Protein AF-A0A8B7ZVC9-F1 (afdb_monomer)

Structure (mmCIF, N/CA/C/O backbone):
data_AF-A0A8B7ZVC9-F1
#
_entry.id   AF-A0A8B7ZVC9-F1
#
loop_
_atom_site.group_PDB
_atom_site.id
_atom_site.type_symbol
_atom_site.label_atom_id
_atom_site.label_alt_id
_atom_site.label_comp_id
_atom_site.label_asym_id
_atom_site.label_entity_id
_atom_site.label_seq_id
_atom_site.pdbx_PDB_ins_code
_atom_site.Cartn_x
_atom_site.Cartn_y
_atom_site.Cartn_z
_atom_site.occupancy
_atom_site.B_iso_or_equiv
_atom_site.auth_seq_id
_atom_site.auth_comp_id
_atom_site.auth_asym_id
_atom_site.auth_atom_id
_atom_site.pdbx_PDB_model_num
ATOM 1 N N . MET A 1 1 ? 1.933 -18.260 1.311 1.00 37.41 1 MET A N 1
ATOM 2 C CA . MET A 1 1 ? 2.066 -18.925 2.622 1.00 37.41 1 MET A CA 1
ATOM 3 C C . MET A 1 1 ? 3.396 -18.521 3.241 1.00 37.41 1 MET A C 1
ATOM 5 O O . MET A 1 1 ? 4.377 -18.514 2.499 1.00 37.41 1 MET A O 1
ATOM 9 N N . PRO A 1 2 ? 3.437 -18.126 4.525 1.00 43.16 2 PRO A N 1
ATOM 10 C CA . PRO A 1 2 ? 4.695 -17.887 5.230 1.00 43.16 2 PRO A CA 1
ATOM 11 C C . PRO A 1 2 ? 5.455 -19.215 5.317 1.00 43.16 2 PRO A C 1
ATOM 13 O O . PRO A 1 2 ? 4.874 -20.228 5.696 1.00 43.16 2 PRO A O 1
ATOM 16 N N . ARG A 1 3 ? 6.729 -19.243 4.906 1.00 47.59 3 ARG A N 1
ATOM 17 C CA . ARG A 1 3 ? 7.496 -20.499 4.805 1.00 47.59 3 ARG A CA 1
ATOM 18 C C . ARG A 1 3 ? 7.849 -21.122 6.167 1.00 47.59 3 ARG A C 1
ATOM 20 O O . ARG A 1 3 ? 8.255 -22.274 6.178 1.00 47.59 3 ARG A O 1
ATOM 27 N N . TYR A 1 4 ? 7.654 -20.407 7.282 1.00 52.41 4 TYR A N 1
ATOM 28 C CA . TYR A 1 4 ? 8.111 -20.846 8.611 1.00 52.41 4 TYR A CA 1
ATOM 29 C C . TYR A 1 4 ? 7.172 -20.516 9.782 1.00 52.41 4 TYR A C 1
ATOM 31 O O . TYR A 1 4 ? 7.576 -20.622 10.933 1.00 52.41 4 TYR A O 1
ATOM 39 N N . GLY A 1 5 ? 5.922 -20.118 9.525 1.00 44.59 5 GLY A N 1
ATOM 40 C CA . GLY A 1 5 ? 4.959 -19.851 10.608 1.00 44.59 5 GLY A CA 1
ATOM 41 C C . GLY A 1 5 ? 5.285 -18.643 11.499 1.00 44.59 5 GLY A C 1
ATOM 42 O O . GLY A 1 5 ? 4.536 -18.374 12.432 1.00 44.59 5 GLY A O 1
ATOM 43 N N . ASP A 1 6 ? 6.348 -17.895 11.198 1.00 42.78 6 ASP A N 1
ATOM 44 C CA . ASP A 1 6 ? 6.659 -16.622 11.836 1.00 42.78 6 ASP A CA 1
ATOM 45 C C . ASP A 1 6 ? 5.919 -15.485 11.098 1.00 42.78 6 ASP A C 1
ATOM 47 O O . ASP A 1 6 ? 6.205 -15.226 9.923 1.00 42.78 6 ASP A O 1
ATOM 51 N N . PRO A 1 7 ? 4.948 -14.804 11.737 1.00 47.97 7 PRO A N 1
ATOM 52 C CA . PRO A 1 7 ? 4.226 -13.685 11.132 1.00 47.97 7 PRO A CA 1
ATOM 53 C C . PRO A 1 7 ? 5.101 -12.432 10.953 1.00 47.97 7 PRO A C 1
ATOM 55 O O . PRO A 1 7 ? 4.646 -11.444 10.376 1.00 47.97 7 PRO A O 1
ATOM 58 N N . THR A 1 8 ? 6.344 -12.453 11.446 1.00 43.84 8 THR A N 1
ATOM 59 C CA . THR A 1 8 ? 7.270 -11.318 11.449 1.00 43.84 8 THR A CA 1
ATOM 60 C C . THR A 1 8 ? 8.348 -11.379 10.369 1.00 43.84 8 THR A C 1
ATOM 62 O O . THR A 1 8 ? 9.177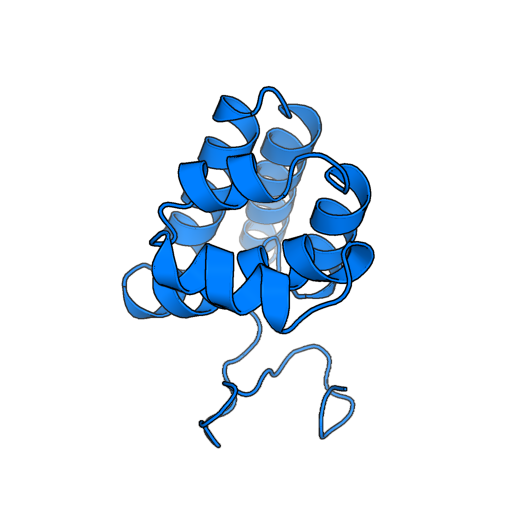 -10.476 10.301 1.00 43.84 8 THR A O 1
ATOM 65 N N . THR A 1 9 ? 8.349 -12.379 9.484 1.00 43.88 9 THR A N 1
ATOM 66 C CA . THR A 1 9 ? 9.351 -12.488 8.412 1.00 43.88 9 THR A CA 1
ATOM 67 C C . THR A 1 9 ? 8.736 -12.818 7.055 1.00 43.88 9 THR A C 1
ATOM 69 O O . THR A 1 9 ? 7.907 -13.716 6.905 1.00 43.88 9 THR A O 1
ATOM 72 N N . TYR A 1 10 ? 9.152 -12.070 6.031 1.00 56.00 10 TYR A N 1
ATOM 73 C CA . TYR A 1 10 ? 8.650 -12.191 4.667 1.00 56.00 10 TYR A CA 1
ATOM 74 C C . TYR A 1 10 ? 9.792 -12.362 3.647 1.00 56.00 10 TYR A C 1
ATOM 76 O O . TYR A 1 10 ? 10.869 -11.792 3.801 1.00 56.00 10 TYR A O 1
ATOM 84 N N . TYR A 1 11 ? 9.547 -13.129 2.577 1.00 50.78 11 TYR A N 1
ATOM 85 C CA . TYR A 1 11 ? 10.527 -13.427 1.523 1.00 50.78 11 TYR A CA 1
ATOM 86 C C . TYR A 1 11 ? 10.120 -12.783 0.198 1.00 50.78 11 TYR A C 1
ATOM 88 O O . TYR A 1 11 ? 9.021 -13.025 -0.309 1.00 50.78 11 TYR A O 1
ATOM 96 N N . GLY A 1 12 ? 10.999 -11.982 -0.408 1.00 46.97 12 GLY A N 1
ATOM 97 C CA . GLY A 1 12 ? 10.780 -11.482 -1.769 1.00 46.97 12 GLY A CA 1
ATOM 98 C C . GLY A 1 12 ? 10.551 -12.637 -2.753 1.00 46.97 12 GLY A C 1
ATOM 99 O O . GLY A 1 12 ? 11.089 -13.722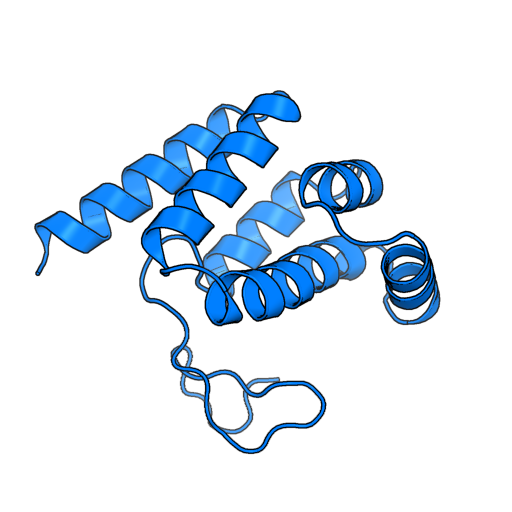 -2.562 1.00 46.97 12 GLY A O 1
ATOM 100 N N . ILE A 1 13 ? 9.775 -12.409 -3.822 1.00 48.72 13 ILE A N 1
ATOM 101 C CA . ILE A 1 13 ? 9.405 -13.453 -4.809 1.00 48.72 13 ILE A CA 1
ATOM 102 C C . ILE A 1 13 ? 10.644 -14.166 -5.411 1.00 48.72 13 ILE A C 1
ATOM 104 O O . ILE A 1 13 ? 10.525 -15.303 -5.855 1.00 48.72 13 ILE A O 1
ATOM 108 N N . CYS A 1 14 ? 11.835 -13.554 -5.327 1.00 40.88 14 CYS A N 1
ATOM 109 C CA . CYS A 1 14 ? 13.124 -14.140 -5.715 1.00 40.88 14 CYS A CA 1
ATOM 110 C C . CYS A 1 14 ? 14.263 -13.861 -4.704 1.00 40.88 14 CYS A C 1
ATOM 112 O O . CYS A 1 14 ? 15.398 -13.645 -5.122 1.00 40.88 14 CYS A O 1
ATOM 114 N N . SER A 1 15 ? 13.990 -13.761 -3.397 1.00 44.66 15 SER A N 1
ATOM 115 C CA . SER A 1 15 ? 15.034 -13.456 -2.402 1.00 44.66 15 SER A CA 1
ATOM 116 C C . SER A 1 15 ? 14.931 -14.343 -1.164 1.00 44.66 15 SER A C 1
ATOM 118 O O . SER A 1 15 ? 13.887 -14.378 -0.515 1.00 44.66 15 SER A O 1
ATOM 120 N N . ASP A 1 16 ? 16.041 -15.009 -0.832 1.00 53.97 16 ASP A N 1
ATOM 121 C CA . ASP A 1 16 ? 16.205 -15.846 0.366 1.00 53.97 16 ASP A CA 1
ATOM 122 C C . ASP A 1 16 ? 16.566 -15.040 1.626 1.00 53.97 16 ASP A C 1
ATOM 124 O O . ASP A 1 16 ? 16.735 -15.610 2.702 1.00 53.97 16 ASP A O 1
ATOM 128 N N . VAL A 1 17 ? 16.664 -13.709 1.522 1.00 50.59 17 VAL A N 1
ATOM 129 C CA . VAL A 1 17 ? 16.899 -12.846 2.683 1.00 50.59 17 VAL A CA 1
ATOM 130 C C . VAL A 1 17 ? 15.551 -12.561 3.354 1.00 50.59 17 VAL A C 1
ATOM 132 O O . VAL A 1 17 ? 14.676 -11.970 2.710 1.00 50.59 17 VAL A O 1
ATOM 135 N N . PRO A 1 18 ? 15.350 -12.968 4.621 1.00 43.78 18 PRO A N 1
ATOM 136 C CA . PRO A 1 18 ? 14.136 -12.642 5.349 1.00 43.78 18 PRO A CA 1
ATOM 137 C C . PRO A 1 18 ? 14.085 -11.129 5.567 1.00 43.78 18 PRO A C 1
ATOM 139 O O . PRO A 1 18 ? 14.918 -10.550 6.261 1.00 43.78 18 PRO A O 1
ATOM 142 N N . VAL A 1 19 ? 13.100 -10.477 4.958 1.00 51.66 19 VAL A N 1
ATOM 143 C CA . VAL A 1 19 ? 12.749 -9.101 5.294 1.00 51.66 19 VAL A CA 1
ATOM 144 C C . VAL A 1 19 ? 11.917 -9.190 6.561 1.00 51.66 19 VAL A C 1
ATOM 146 O O . VAL A 1 19 ? 10.814 -9.742 6.539 1.00 51.66 19 VAL A O 1
ATOM 149 N N . THR A 1 20 ? 12.451 -8.687 7.671 1.00 46.88 20 THR A N 1
ATOM 150 C CA . THR A 1 20 ? 11.681 -8.514 8.902 1.00 46.88 20 THR A CA 1
ATOM 151 C C . THR A 1 20 ? 10.448 -7.685 8.556 1.00 46.88 20 THR A C 1
ATOM 153 O O . THR A 1 20 ? 10.569 -6.545 8.104 1.00 46.88 20 THR A O 1
ATOM 156 N N . ALA A 1 21 ? 9.260 -8.273 8.690 1.00 49.56 21 ALA A N 1
ATOM 157 C CA . ALA A 1 21 ? 8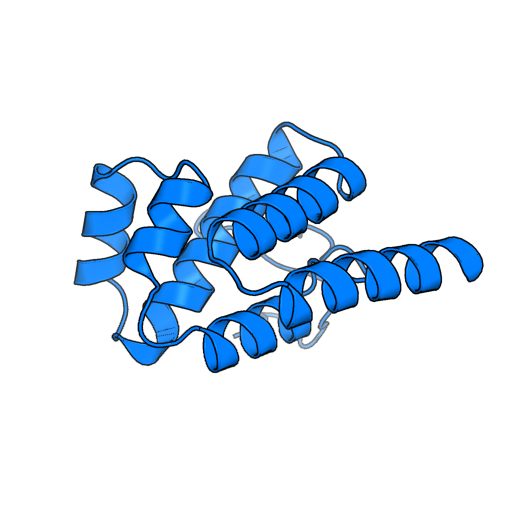.010 -7.558 8.530 1.00 49.56 21 ALA A CA 1
ATOM 158 C C . ALA A 1 21 ? 8.039 -6.401 9.536 1.00 49.56 21 ALA A C 1
ATOM 160 O O . ALA A 1 21 ? 8.232 -6.647 10.733 1.00 49.56 21 ALA A O 1
ATOM 161 N N . PRO A 1 22 ? 7.897 -5.145 9.085 1.00 53.34 22 PRO A N 1
ATOM 162 C CA . PRO A 1 22 ? 7.863 -4.034 10.014 1.00 53.34 22 PRO A CA 1
ATOM 163 C C . PRO A 1 22 ? 6.706 -4.278 10.988 1.00 53.34 22 PRO A C 1
ATOM 165 O O . PRO A 1 22 ? 5.569 -4.501 10.561 1.00 53.34 22 PRO A O 1
ATOM 168 N N . LYS A 1 23 ? 6.986 -4.272 12.295 1.00 57.41 23 LYS A N 1
ATOM 169 C CA . LYS A 1 23 ? 5.920 -4.197 13.298 1.00 57.41 23 LYS A CA 1
ATOM 170 C C . LYS A 1 23 ? 5.150 -2.887 13.071 1.00 57.41 23 LYS A C 1
ATOM 172 O O . LYS A 1 23 ? 5.749 -1.877 12.711 1.00 57.41 23 LYS A O 1
ATOM 177 N N . GLY A 1 24 ? 3.830 -2.912 13.258 1.00 64.00 24 GLY A N 1
ATOM 178 C CA . GLY A 1 24 ? 2.976 -1.726 13.125 1.00 64.00 24 GLY A CA 1
ATOM 179 C C . GLY A 1 24 ? 2.192 -1.660 11.801 1.00 64.00 24 GLY A C 1
ATOM 180 O O . GLY A 1 24 ? 1.676 -2.688 11.359 1.00 64.00 24 GLY A O 1
ATOM 181 N N . PRO A 1 25 ? 2.024 -0.477 11.186 1.00 68.44 25 PRO A N 1
ATOM 182 C CA . PRO A 1 25 ? 1.056 -0.231 10.102 1.00 68.44 25 PRO A CA 1
ATOM 183 C C . PRO A 1 25 ? 1.377 -0.936 8.773 1.00 68.44 25 PRO A C 1
ATOM 185 O O . PRO A 1 25 ? 0.512 -1.056 7.912 1.00 68.44 25 PRO A O 1
ATOM 188 N N . LEU A 1 26 ? 2.614 -1.412 8.595 1.00 75.50 26 LEU A N 1
ATOM 189 C CA . LEU A 1 26 ? 3.095 -2.033 7.354 1.00 75.50 26 LEU A CA 1
ATOM 190 C C . LEU A 1 26 ? 3.139 -3.569 7.413 1.00 75.50 26 LEU A C 1
ATOM 192 O O . LEU A 1 26 ? 3.709 -4.200 6.515 1.00 75.50 26 LEU A O 1
ATOM 196 N N . CYS A 1 27 ? 2.574 -4.189 8.454 1.00 78.75 27 CYS A N 1
ATOM 197 C CA . CYS A 1 27 ? 2.520 -5.644 8.565 1.00 78.75 27 CYS A CA 1
ATOM 198 C C . CYS A 1 27 ? 1.490 -6.254 7.596 1.00 78.75 27 CYS A C 1
ATOM 200 O O . CYS A 1 27 ? 0.532 -5.600 7.183 1.00 78.75 27 CYS A O 1
ATOM 202 N N . ASP A 1 28 ? 1.676 -7.529 7.236 1.00 78.94 28 ASP A N 1
ATOM 203 C CA . ASP A 1 28 ? 0.796 -8.223 6.282 1.00 78.94 28 ASP A CA 1
ATOM 204 C C . ASP A 1 28 ? -0.668 -8.237 6.742 1.00 78.94 28 ASP A C 1
ATOM 206 O O . ASP A 1 28 ? -1.562 -8.102 5.913 1.00 78.94 28 ASP A O 1
ATOM 210 N N . GLU A 1 29 ? -0.915 -8.353 8.049 1.00 80.62 29 GLU A N 1
ATOM 211 C CA . GLU A 1 29 ? -2.269 -8.342 8.606 1.00 80.62 29 GLU A CA 1
ATOM 212 C C . GLU A 1 29 ? -2.981 -7.007 8.350 1.00 80.62 29 GLU A C 1
ATOM 214 O O . GLU A 1 29 ? -4.128 -6.997 7.904 1.00 80.62 29 GLU A O 1
ATOM 219 N N . GLU A 1 30 ? -2.302 -5.878 8.563 1.00 82.75 30 GLU A N 1
ATOM 220 C CA . GLU A 1 30 ? -2.885 -4.559 8.295 1.00 82.75 30 GLU A CA 1
ATOM 221 C C . GLU A 1 30 ? -3.046 -4.301 6.811 1.00 82.75 30 GLU A C 1
ATOM 223 O O . GLU A 1 30 ? -4.116 -3.879 6.385 1.00 82.75 30 GLU A O 1
ATOM 228 N N . LEU A 1 31 ? -2.044 -4.635 5.997 1.00 83.62 31 LEU A N 1
ATOM 229 C CA . LEU A 1 31 ? -2.170 -4.500 4.548 1.00 83.62 31 LEU A CA 1
ATOM 230 C C . LEU A 1 31 ? -3.321 -5.347 3.995 1.00 83.62 31 LEU A C 1
ATOM 232 O O . LEU A 1 31 ? -3.989 -4.932 3.051 1.00 83.62 31 LEU A O 1
ATOM 236 N N . LEU A 1 32 ? -3.586 -6.514 4.583 1.00 83.31 32 LEU A N 1
ATOM 237 C CA . LEU A 1 32 ? -4.697 -7.371 4.186 1.00 83.31 32 LEU A CA 1
ATOM 238 C C . LEU A 1 32 ? -6.051 -6.815 4.650 1.00 83.31 32 LEU A C 1
ATOM 240 O O . LEU A 1 32 ? -7.017 -6.864 3.885 1.00 83.31 32 LEU A O 1
ATOM 244 N N . ARG A 1 33 ? -6.127 -6.226 5.850 1.00 83.56 33 ARG A N 1
ATOM 245 C CA . ARG A 1 33 ? -7.317 -5.490 6.321 1.00 83.56 33 ARG A CA 1
ATOM 246 C C . ARG A 1 33 ? -7.630 -4.300 5.414 1.00 83.56 33 ARG A C 1
ATOM 248 O O . ARG A 1 33 ? -8.766 -4.151 4.970 1.00 83.56 33 ARG A O 1
ATOM 255 N N . ILE A 1 34 ? -6.612 -3.519 5.063 1.00 84.00 34 ILE A N 1
ATOM 256 C CA . ILE A 1 34 ? -6.714 -2.368 4.158 1.00 84.00 34 ILE A CA 1
ATOM 257 C C . ILE A 1 34 ? -7.157 -2.822 2.766 1.00 84.00 34 ILE A C 1
ATOM 259 O O . ILE A 1 34 ? -8.121 -2.289 2.219 1.00 84.00 34 ILE A O 1
ATOM 263 N N . ALA A 1 35 ? -6.526 -3.866 2.222 1.00 84.75 35 ALA A N 1
ATOM 264 C CA . ALA A 1 35 ? -6.907 -4.433 0.932 1.00 84.75 35 ALA A CA 1
ATOM 265 C C . ALA A 1 35 ? -8.362 -4.925 0.909 1.00 84.75 35 ALA A C 1
ATOM 267 O O . ALA A 1 35 ? -9.047 -4.788 -0.104 1.00 84.75 35 ALA A O 1
ATOM 268 N N . SER A 1 36 ? -8.845 -5.470 2.025 1.00 83.12 36 SER A N 1
ATOM 269 C CA . SER A 1 36 ? -10.232 -5.925 2.154 1.00 83.12 36 SER A CA 1
ATOM 270 C C . SER A 1 36 ? -11.219 -4.751 2.189 1.00 83.12 36 SER A C 1
ATOM 272 O O . SER A 1 36 ? -12.280 -4.835 1.574 1.00 83.12 36 SER A O 1
ATOM 274 N N . SER A 1 37 ? -10.855 -3.637 2.835 1.00 82.94 37 SER A N 1
ATOM 275 C CA . SER A 1 37 ? -11.674 -2.411 2.908 1.00 82.94 37 SER A CA 1
ATOM 276 C C . SER A 1 37 ? -11.786 -1.670 1.562 1.00 82.94 37 SER A C 1
ATOM 278 O O . SER A 1 37 ? -12.792 -1.036 1.241 1.00 82.94 37 SER A O 1
ATOM 280 N N . LEU A 1 38 ? -10.756 -1.782 0.725 1.00 78.50 38 LEU A N 1
ATOM 281 C CA . LEU A 1 38 ? -10.603 -1.035 -0.528 1.00 78.50 38 LEU A CA 1
ATOM 282 C C . LEU A 1 38 ? -10.929 -1.850 -1.792 1.00 78.50 38 LEU A C 1
ATOM 284 O O . LEU A 1 38 ? -10.656 -1.378 -2.892 1.00 78.50 38 LEU A O 1
ATOM 288 N N . SER A 1 39 ? -11.465 -3.072 -1.661 1.00 67.31 39 SER A N 1
ATOM 289 C CA . SER A 1 39 ? -11.430 -4.134 -2.692 1.00 67.31 39 SER A CA 1
ATOM 290 C C . SER A 1 39 ? -11.897 -3.776 -4.121 1.00 67.31 39 SER A C 1
ATOM 292 O O . SER A 1 39 ? -11.540 -4.495 -5.056 1.00 67.31 39 SER A O 1
ATOM 294 N N . ASN A 1 40 ? -12.608 -2.662 -4.330 1.00 71.56 40 ASN A N 1
ATOM 295 C CA . ASN A 1 40 ? -13.009 -2.171 -5.654 1.00 71.56 40 ASN A CA 1
ATOM 296 C C . ASN A 1 40 ? -12.017 -1.200 -6.333 1.00 71.56 40 ASN A C 1
ATOM 298 O O . ASN A 1 40 ? -11.995 -1.145 -7.561 1.00 71.56 40 ASN A O 1
ATOM 302 N N . ASP A 1 41 ? -11.149 -0.502 -5.594 1.00 79.50 41 ASP A N 1
ATOM 303 C CA . ASP A 1 41 ? -10.384 0.652 -6.112 1.00 79.50 41 ASP A CA 1
ATOM 304 C C . ASP A 1 41 ? -8.889 0.349 -6.344 1.00 79.50 41 ASP A C 1
ATOM 306 O O . ASP A 1 41 ? -8.034 1.235 -6.375 1.00 79.50 41 ASP A O 1
ATOM 310 N N . TRP A 1 42 ? -8.538 -0.927 -6.533 1.00 84.62 42 TRP A N 1
ATOM 311 C CA . TRP A 1 42 ? -7.142 -1.386 -6.505 1.00 84.62 42 TRP A CA 1
ATOM 312 C C . TRP A 1 42 ? -6.219 -0.743 -7.554 1.00 84.62 42 TRP A C 1
ATOM 314 O O . TRP A 1 42 ? -5.023 -0.593 -7.305 1.00 84.62 42 TRP A O 1
ATOM 324 N N . ARG A 1 43 ? -6.753 -0.355 -8.721 1.00 84.56 43 ARG A N 1
ATOM 325 C CA . ARG A 1 43 ? -5.987 0.352 -9.764 1.00 84.56 43 ARG A CA 1
ATOM 326 C C . ARG A 1 43 ? -5.652 1.781 -9.362 1.00 84.56 43 ARG A C 1
ATOM 328 O O . ARG A 1 43 ? -4.520 2.201 -9.567 1.00 84.56 43 ARG A O 1
ATOM 335 N N . MET A 1 44 ? -6.616 2.498 -8.788 1.00 86.06 44 MET A N 1
ATOM 336 C CA . MET A 1 44 ? -6.401 3.859 -8.296 1.00 86.06 44 MET A CA 1
ATOM 337 C C . MET A 1 44 ? -5.380 3.858 -7.163 1.00 86.06 44 MET A C 1
ATOM 339 O O . MET A 1 44 ? -4.450 4.657 -7.179 1.00 86.06 44 MET A O 1
ATOM 343 N N . VAL A 1 45 ? -5.487 2.889 -6.247 1.00 85.69 45 VAL A N 1
ATOM 344 C CA . VAL A 1 45 ? -4.494 2.689 -5.185 1.00 85.69 45 VAL A CA 1
ATOM 345 C C . VAL A 1 45 ? -3.110 2.431 -5.780 1.00 85.69 45 VAL A C 1
ATOM 347 O O . VAL A 1 45 ? -2.139 3.048 -5.361 1.00 85.69 45 VAL A O 1
ATOM 350 N N . ALA A 1 46 ? -2.997 1.568 -6.794 1.00 86.94 46 ALA A N 1
ATOM 351 C CA . ALA A 1 46 ? -1.712 1.302 -7.437 1.00 86.94 46 ALA A CA 1
ATOM 352 C C . ALA A 1 46 ? -1.102 2.549 -8.104 1.00 86.94 46 ALA A C 1
ATOM 354 O O . ALA A 1 46 ? 0.112 2.733 -8.056 1.00 86.94 46 ALA A O 1
ATOM 355 N N . GLN A 1 47 ? -1.926 3.407 -8.705 1.00 87.19 47 GLN A N 1
ATOM 356 C CA . GLN A 1 47 ? -1.469 4.647 -9.332 1.00 87.19 47 GLN A CA 1
ATOM 357 C C . GLN A 1 47 ? -1.043 5.702 -8.305 1.00 87.19 47 GLN A C 1
ATOM 359 O O . GLN A 1 47 ? 0.033 6.273 -8.464 1.00 87.19 47 GLN A O 1
ATOM 364 N N . SER A 1 48 ? -1.823 5.914 -7.238 1.00 86.56 48 SER A N 1
ATOM 365 C CA . SER A 1 48 ? -1.464 6.842 -6.147 1.00 86.56 48 SER A CA 1
ATOM 366 C C . SER A 1 48 ? -0.178 6.395 -5.437 1.00 86.56 48 SER A C 1
ATOM 368 O O . SER A 1 48 ? 0.706 7.200 -5.167 1.00 86.56 48 SER A O 1
ATOM 370 N N . LEU A 1 49 ? 0.025 5.083 -5.282 1.00 84.62 49 LEU A N 1
ATOM 371 C CA . LEU A 1 49 ? 1.271 4.510 -4.760 1.00 84.62 49 LEU A CA 1
ATOM 372 C C . LEU A 1 49 ? 2.445 4.527 -5.762 1.00 84.62 49 LEU A C 1
ATOM 374 O O . LEU A 1 49 ? 3.526 4.012 -5.463 1.00 84.62 49 LEU A O 1
ATOM 378 N N . GLY A 1 50 ? 2.259 5.078 -6.964 1.00 85.44 50 GLY A N 1
ATOM 379 C CA . GLY A 1 50 ? 3.316 5.228 -7.964 1.00 85.44 50 GLY A CA 1
ATOM 380 C C . GLY A 1 50 ? 3.819 3.907 -8.558 1.00 85.44 50 GLY A C 1
ATOM 381 O O . GLY A 1 50 ? 4.985 3.813 -8.968 1.00 85.44 50 GLY A O 1
ATOM 382 N N . LEU A 1 51 ? 2.987 2.856 -8.598 1.00 84.88 51 LEU A N 1
ATOM 383 C CA . LEU A 1 51 ? 3.341 1.646 -9.339 1.00 84.88 51 LEU A CA 1
ATOM 384 C C . LEU A 1 51 ? 3.289 1.931 -10.846 1.00 84.88 51 LEU A C 1
ATOM 386 O O . LEU A 1 51 ? 2.307 2.483 -11.338 1.00 84.88 51 LEU A O 1
ATOM 390 N N . PRO A 1 52 ? 4.303 1.499 -11.611 1.00 85.88 52 PRO A N 1
ATOM 391 C CA . PRO A 1 52 ? 4.292 1.669 -13.056 1.00 85.88 52 PRO A CA 1
ATOM 392 C C . PRO A 1 52 ? 3.237 0.764 -13.715 1.00 85.88 52 PRO A C 1
ATOM 394 O O . PRO A 1 52 ? 2.994 -0.362 -13.269 1.00 85.88 52 PRO A O 1
ATOM 397 N N . ASP A 1 53 ? 2.650 1.219 -14.824 1.00 85.00 53 ASP A N 1
ATOM 398 C CA . ASP A 1 53 ? 1.547 0.521 -15.508 1.00 85.00 53 ASP A CA 1
ATOM 399 C C . ASP A 1 53 ? 1.896 -0.912 -15.931 1.00 85.00 53 ASP A C 1
ATOM 401 O O . ASP A 1 53 ? 1.057 -1.815 -15.899 1.00 85.00 53 ASP A O 1
ATOM 405 N N . ASN A 1 54 ? 3.164 -1.164 -16.268 1.00 87.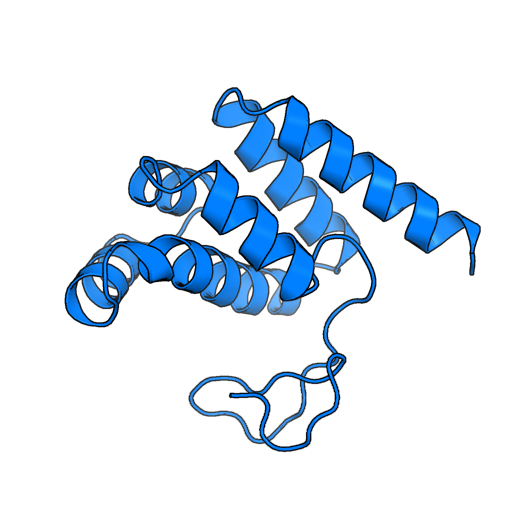00 54 ASN A N 1
ATOM 406 C CA . ASN A 1 54 ? 3.644 -2.509 -16.583 1.00 87.00 54 ASN A CA 1
ATOM 407 C C . ASN A 1 54 ? 3.499 -3.478 -15.390 1.00 87.00 54 ASN A C 1
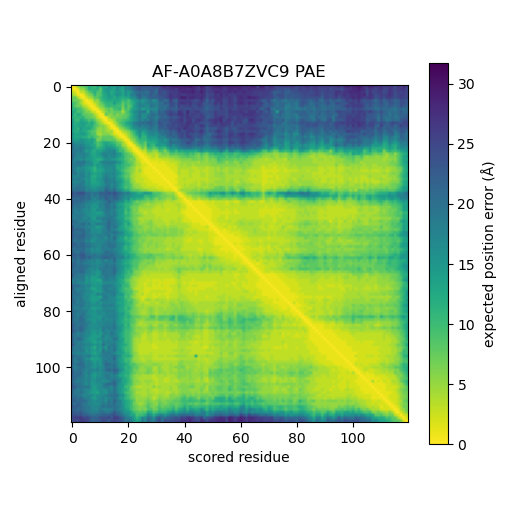ATOM 409 O O . ASN A 1 54 ? 3.212 -4.664 -15.585 1.00 87.00 54 ASN A O 1
ATOM 413 N N . ARG A 1 55 ? 3.662 -2.991 -14.153 1.00 84.94 55 ARG A N 1
ATOM 414 C CA . ARG A 1 55 ? 3.452 -3.762 -12.924 1.00 84.94 55 ARG A CA 1
ATOM 415 C C . ARG A 1 55 ? 1.976 -3.938 -12.633 1.00 84.94 55 ARG A C 1
ATOM 417 O O . ARG A 1 55 ? 1.576 -5.063 -12.345 1.00 84.94 55 ARG A O 1
ATOM 424 N N . ILE A 1 56 ? 1.168 -2.896 -12.811 1.00 87.00 56 ILE A N 1
ATOM 425 C CA . ILE A 1 56 ? -0.296 -2.973 -12.681 1.00 87.00 56 ILE A CA 1
ATOM 426 C C . ILE A 1 56 ? -0.855 -4.059 -13.612 1.00 87.00 56 ILE A C 1
ATOM 428 O O . ILE A 1 56 ? -1.561 -4.960 -13.159 1.00 87.00 56 ILE A O 1
ATOM 432 N N . GLY A 1 57 ? -0.459 -4.055 -14.888 1.00 86.38 57 GLY A N 1
ATOM 433 C CA . GLY A 1 57 ? -0.873 -5.073 -15.860 1.00 86.38 57 GLY A CA 1
ATOM 434 C C . GLY A 1 57 ? -0.301 -6.472 -15.588 1.00 86.38 57 GLY A C 1
ATOM 435 O O . GLY A 1 57 ? -0.877 -7.480 -16.003 1.00 86.38 57 GLY A O 1
ATOM 436 N N . SER A 1 58 ? 0.827 -6.572 -14.879 1.00 87.69 58 SER A N 1
ATOM 437 C CA . SER A 1 58 ? 1.362 -7.863 -14.424 1.00 87.69 58 SER A CA 1
ATOM 438 C C . SER A 1 58 ? 0.547 -8.422 -13.256 1.00 87.69 58 SER A C 1
ATOM 440 O O . SER A 1 58 ? 0.222 -9.607 -13.254 1.00 87.69 58 SER A O 1
ATOM 442 N N . ILE A 1 59 ? 0.153 -7.572 -12.3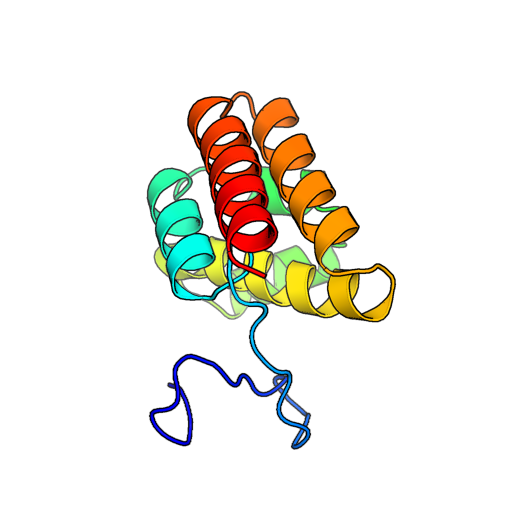04 1.00 85.94 59 ILE A N 1
ATOM 443 C CA . ILE A 1 59 ? -0.687 -7.959 -11.164 1.00 85.94 59 ILE A CA 1
ATOM 444 C C . ILE A 1 59 ? -2.088 -8.363 -11.637 1.00 85.94 59 ILE A C 1
ATOM 446 O O . ILE A 1 59 ? -2.633 -9.363 -11.177 1.00 85.94 59 ILE A O 1
ATOM 450 N N . GLU A 1 60 ? -2.648 -7.643 -12.608 1.00 87.00 60 GLU A N 1
ATOM 451 C CA . GLU A 1 60 ? -3.963 -7.948 -13.174 1.00 87.00 60 GLU A CA 1
ATOM 452 C C . GLU A 1 60 ? -4.042 -9.344 -13.801 1.00 87.00 60 GLU A C 1
ATOM 454 O O . GLU A 1 60 ? -5.031 -10.055 -13.611 1.00 87.00 60 GLU A O 1
ATOM 459 N N . ARG A 1 61 ? -2.991 -9.734 -14.532 1.00 86.50 61 ARG A N 1
ATOM 460 C CA . ARG A 1 61 ? -2.890 -11.040 -15.196 1.00 86.50 61 ARG A CA 1
ATOM 461 C C . ARG A 1 61 ? -2.453 -12.159 -14.253 1.00 86.50 61 ARG A C 1
ATOM 463 O O . ARG A 1 61 ? -2.803 -13.308 -14.491 1.00 86.50 61 ARG A O 1
ATOM 470 N N . GLY A 1 62 ? -1.682 -11.831 -13.216 1.00 84.44 62 GLY A N 1
ATOM 471 C CA . GLY A 1 62 ? -1.091 -12.805 -12.298 1.00 84.44 62 GLY A CA 1
ATOM 472 C C . GLY A 1 62 ? -1.938 -13.140 -11.068 1.00 84.44 62 GLY A C 1
ATOM 473 O O . GLY A 1 62 ? -1.754 -14.215 -10.505 1.00 84.44 62 GLY A O 1
ATOM 474 N N . PHE A 1 63 ? -2.852 -12.256 -10.646 1.00 84.38 63 PHE A N 1
ATOM 475 C CA . PHE A 1 63 ? -3.602 -12.412 -9.393 1.00 84.38 63 PHE A CA 1
ATOM 476 C C . PHE A 1 63 ? -5.123 -12.302 -9.580 1.00 84.38 63 PHE A C 1
ATOM 478 O O . PHE A 1 63 ? -5.604 -11.481 -10.377 1.00 84.38 63 PHE A O 1
ATOM 485 N N . PRO A 1 64 ? -5.910 -13.081 -8.811 1.00 84.38 64 PRO A N 1
ATOM 486 C CA . PRO A 1 64 ? -7.363 -12.973 -8.820 1.00 84.38 64 PRO A CA 1
ATOM 487 C C . PRO A 1 64 ? -7.806 -11.615 -8.247 1.00 84.38 64 PRO A C 1
ATOM 489 O O . PRO A 1 64 ? -7.126 -11.089 -7.367 1.00 84.38 64 PRO A O 1
ATOM 492 N N . PRO A 1 65 ? -8.956 -11.052 -8.676 1.00 80.25 65 PRO A N 1
ATOM 493 C CA . PRO A 1 65 ? -9.391 -9.695 -8.315 1.00 80.25 65 PRO A CA 1
ATOM 494 C C . PRO A 1 65 ? -9.291 -9.361 -6.821 1.00 80.25 65 PRO A C 1
ATOM 496 O O . PRO A 1 65 ? -8.733 -8.331 -6.457 1.00 80.25 65 PRO A O 1
ATOM 499 N N . LYS A 1 66 ? -9.729 -10.291 -5.967 1.00 78.38 66 LYS A N 1
ATOM 500 C CA . LYS A 1 66 ? -9.694 -10.196 -4.499 1.00 78.38 66 LYS A CA 1
ATOM 501 C C . LYS A 1 66 ? -8.291 -10.080 -3.881 1.00 78.38 66 LYS A C 1
ATOM 503 O O . LYS A 1 66 ? -8.157 -9.597 -2.767 1.00 78.38 66 LYS A O 1
ATOM 508 N N . GLU A 1 67 ? -7.251 -10.528 -4.580 1.00 82.81 67 GLU A N 1
ATOM 509 C CA . GLU A 1 67 ? -5.864 -10.524 -4.091 1.00 82.81 67 GLU A CA 1
ATOM 510 C C . GLU A 1 67 ? -5.008 -9.446 -4.763 1.00 82.81 67 GLU A C 1
ATOM 512 O O . GLU A 1 67 ? -3.906 -9.163 -4.294 1.00 82.81 67 GLU A O 1
ATOM 517 N N . ARG A 1 68 ? -5.505 -8.805 -5.832 1.00 86.25 68 ARG A N 1
ATOM 518 C CA . ARG A 1 68 ? -4.753 -7.789 -6.586 1.00 86.25 68 ARG A CA 1
ATOM 519 C C . ARG A 1 68 ? -4.328 -6.628 -5.707 1.00 86.25 68 ARG A C 1
ATOM 521 O O . ARG A 1 68 ? -3.181 -6.206 -5.784 1.00 86.25 68 ARG A O 1
ATOM 528 N N . LEU A 1 69 ? -5.219 -6.143 -4.846 1.00 86.94 69 LEU A N 1
ATOM 529 C CA . LEU A 1 69 ? -4.897 -5.010 -3.988 1.00 86.94 69 LEU A CA 1
ATOM 530 C C . LEU A 1 69 ? -3.843 -5.353 -2.936 1.00 86.94 69 LEU A C 1
ATOM 532 O O . LEU A 1 69 ? -2.898 -4.600 -2.726 1.00 86.94 69 LEU A O 1
ATOM 536 N N . PHE A 1 70 ? -3.951 -6.531 -2.329 1.00 86.00 70 PHE A N 1
ATOM 537 C CA . PHE A 1 70 ? -2.925 -7.004 -1.409 1.00 86.00 70 PHE A CA 1
ATOM 538 C C . PHE A 1 70 ? -1.573 -7.187 -2.118 1.00 86.00 70 PHE A C 1
ATOM 540 O O . PHE A 1 70 ? -0.532 -6.816 -1.576 1.00 86.00 70 PHE A O 1
ATOM 547 N N . ALA A 1 71 ? -1.578 -7.691 -3.356 1.00 86.19 71 ALA A N 1
ATOM 548 C CA . ALA A 1 71 ? -0.375 -7.799 -4.177 1.00 86.19 71 ALA A CA 1
ATOM 549 C C . ALA A 1 71 ? 0.238 -6.424 -4.505 1.00 86.19 71 ALA A C 1
ATOM 551 O O . ALA A 1 71 ? 1.455 -6.277 -4.406 1.00 86.19 71 ALA A O 1
ATOM 552 N N . VAL A 1 72 ? -0.585 -5.416 -4.825 1.00 88.56 72 VAL A N 1
ATOM 553 C CA . VAL A 1 72 ? -0.154 -4.019 -5.036 1.00 88.56 72 VAL A CA 1
ATOM 554 C C . VAL A 1 72 ? 0.523 -3.468 -3.785 1.00 88.56 72 VAL A C 1
ATOM 556 O O . VAL A 1 72 ? 1.666 -3.023 -3.861 1.00 88.56 72 VAL A O 1
ATOM 559 N N . LEU A 1 73 ? -0.145 -3.548 -2.631 1.00 86.75 73 LEU A N 1
ATOM 560 C CA . LEU A 1 73 ? 0.381 -3.039 -1.361 1.00 86.75 73 LEU A CA 1
ATOM 561 C C . LEU A 1 73 ? 1.700 -3.718 -0.979 1.00 86.75 73 LEU A C 1
ATOM 563 O O . LEU A 1 73 ? 2.619 -3.078 -0.472 1.00 86.75 73 LEU A O 1
ATOM 567 N N . ARG A 1 74 ? 1.826 -5.015 -1.264 1.00 84.81 74 ARG A N 1
ATOM 568 C CA . ARG A 1 74 ? 3.036 -5.791 -0.987 1.00 84.81 74 ARG A CA 1
ATOM 569 C C . ARG A 1 74 ? 4.198 -5.457 -1.922 1.00 84.81 74 ARG A C 1
ATOM 571 O O . ARG A 1 74 ? 5.325 -5.362 -1.434 1.00 84.81 74 ARG A O 1
ATOM 578 N N . ASP A 1 75 ? 3.951 -5.286 -3.223 1.00 85.31 75 ASP A N 1
ATOM 579 C CA . ASP A 1 75 ? 4.989 -4.879 -4.190 1.00 85.31 75 ASP A CA 1
ATOM 580 C C . ASP A 1 75 ? 5.466 -3.452 -3.888 1.00 85.31 75 ASP A C 1
ATOM 582 O O . ASP A 1 75 ? 6.671 -3.218 -3.789 1.00 85.31 75 ASP A O 1
ATOM 586 N N . TRP A 1 76 ? 4.529 -2.534 -3.624 1.00 87.31 76 TRP A N 1
ATOM 587 C CA . TRP A 1 76 ? 4.834 -1.168 -3.205 1.00 87.31 76 TRP A CA 1
ATOM 588 C C . TRP A 1 76 ? 5.656 -1.135 -1.919 1.00 87.31 76 TRP A C 1
ATOM 590 O O . TRP A 1 76 ? 6.757 -0.591 -1.933 1.00 87.31 76 TRP A O 1
ATOM 600 N N . ARG A 1 77 ? 5.209 -1.798 -0.842 1.00 85.62 77 ARG A N 1
ATOM 601 C CA . ARG A 1 77 ? 5.949 -1.852 0.431 1.00 85.62 77 ARG A CA 1
ATOM 602 C C . ARG A 1 77 ? 7.378 -2.342 0.213 1.00 85.62 77 ARG A C 1
ATOM 604 O O . ARG A 1 77 ? 8.318 -1.773 0.756 1.00 85.62 77 ARG A O 1
ATOM 611 N N . GLY A 1 78 ? 7.548 -3.406 -0.572 1.00 81.00 78 GLY A N 1
ATOM 612 C CA . GLY A 1 78 ? 8.865 -3.972 -0.858 1.00 81.00 78 GLY A CA 1
ATOM 613 C C . GLY A 1 78 ? 9.784 -3.028 -1.639 1.00 81.00 78 GLY A C 1
ATOM 614 O O . GLY A 1 78 ? 11.003 -3.140 -1.516 1.00 81.00 78 GLY A O 1
ATOM 615 N N . LYS A 1 79 ? 9.227 -2.113 -2.437 1.00 81.12 79 LYS A N 1
ATOM 616 C CA . LYS A 1 79 ? 9.980 -1.075 -3.149 1.00 81.12 79 LYS A CA 1
ATOM 617 C C . LYS A 1 79 ? 10.274 0.119 -2.239 1.00 81.12 79 LYS A C 1
ATOM 619 O O . LYS A 1 79 ? 11.426 0.534 -2.171 1.00 81.12 79 LYS A O 1
ATOM 624 N N . SER A 1 80 ? 9.277 0.610 -1.509 1.00 79.62 80 SER A N 1
ATOM 625 C CA . SER A 1 80 ? 9.411 1.763 -0.616 1.00 79.62 80 SER A CA 1
ATOM 626 C C . SER A 1 80 ? 10.376 1.486 0.530 1.00 79.62 80 SER A C 1
ATOM 628 O O . SER A 1 80 ? 11.290 2.270 0.731 1.00 79.62 80 SER A O 1
ATOM 630 N N . LEU A 1 81 ? 10.313 0.316 1.176 1.00 75.25 81 LEU A N 1
ATOM 631 C CA . LEU A 1 81 ? 11.252 -0.053 2.250 1.00 75.25 81 LEU A CA 1
ATOM 632 C C . LEU A 1 81 ? 12.707 -0.242 1.787 1.00 75.25 81 LEU A C 1
ATOM 634 O O . LEU A 1 81 ? 13.603 -0.342 2.619 1.00 75.25 81 LEU A O 1
ATOM 638 N N . LYS A 1 82 ? 12.963 -0.340 0.476 1.00 76.19 82 LYS A N 1
ATOM 639 C CA . LYS A 1 82 ? 14.334 -0.349 -0.061 1.00 76.19 82 LYS A CA 1
ATOM 640 C C . LYS A 1 82 ? 14.910 1.052 -0.228 1.00 76.19 82 LYS A C 1
ATOM 642 O O . LYS A 1 82 ? 16.125 1.179 -0.329 1.00 76.19 82 LYS A O 1
ATOM 647 N N . MET A 1 83 ? 14.049 2.058 -0.350 1.00 72.56 83 MET A N 1
ATOM 648 C CA . MET A 1 83 ? 14.426 3.441 -0.645 1.00 72.56 83 MET A CA 1
ATOM 649 C C . MET A 1 83 ? 14.304 4.335 0.588 1.00 72.56 83 MET A C 1
ATOM 651 O O . MET A 1 83 ? 15.162 5.182 0.806 1.00 72.56 83 MET A O 1
ATOM 655 N N . ASN A 1 84 ? 13.277 4.094 1.398 1.00 72.69 84 ASN A N 1
ATOM 656 C CA . ASN A 1 84 ? 12.836 4.949 2.485 1.00 72.69 84 ASN A CA 1
ATOM 657 C C . ASN A 1 84 ? 12.810 4.163 3.795 1.00 72.69 84 ASN A C 1
ATOM 659 O O . ASN A 1 84 ? 12.713 2.929 3.822 1.00 72.69 84 ASN A O 1
ATOM 663 N N . ALA A 1 85 ? 12.834 4.888 4.907 1.00 75.31 85 ALA A N 1
ATOM 664 C CA . ALA A 1 85 ? 12.660 4.272 6.208 1.00 75.31 85 ALA A CA 1
ATOM 665 C C . ALA A 1 85 ? 11.211 3.755 6.394 1.00 75.31 85 ALA A C 1
ATOM 667 O O . ALA A 1 85 ? 10.276 4.229 5.737 1.00 75.31 85 ALA A O 1
ATOM 668 N N . PRO A 1 86 ? 10.974 2.805 7.323 1.00 70.88 86 PRO A N 1
ATOM 669 C CA . PRO A 1 86 ? 9.632 2.278 7.583 1.00 70.88 86 PRO A CA 1
ATOM 670 C C . PRO A 1 86 ? 8.604 3.349 7.964 1.00 70.88 86 PRO A C 1
ATOM 672 O O . PRO A 1 86 ? 7.423 3.192 7.669 1.00 70.88 86 PRO A O 1
ATOM 675 N N . HIS A 1 87 ? 9.049 4.439 8.594 1.00 70.00 87 HIS A N 1
ATOM 676 C CA . HIS A 1 87 ? 8.175 5.537 8.989 1.00 70.00 87 HIS A CA 1
ATOM 677 C C . HIS A 1 87 ? 7.707 6.382 7.810 1.00 70.00 87 HIS A C 1
ATOM 679 O O . HIS A 1 87 ? 6.510 6.603 7.663 1.00 70.00 87 HIS A O 1
ATOM 685 N N . GLU A 1 88 ? 8.627 6.783 6.936 1.00 75.19 88 GLU A N 1
ATOM 686 C CA . GLU A 1 88 ? 8.308 7.502 5.700 1.00 75.19 88 GLU A CA 1
ATOM 687 C C . GLU A 1 88 ? 7.377 6.659 4.835 1.00 75.19 88 GLU A C 1
ATOM 689 O O . GLU A 1 88 ? 6.357 7.144 4.369 1.00 75.19 88 GLU A O 1
ATOM 694 N N . THR A 1 89 ? 7.648 5.354 4.743 1.00 81.50 89 THR A N 1
ATOM 695 C CA . THR A 1 89 ? 6.776 4.424 4.020 1.00 81.50 89 THR A CA 1
ATOM 696 C C . THR A 1 89 ? 5.366 4.387 4.626 1.00 81.50 89 THR A C 1
ATOM 698 O O . THR A 1 89 ? 4.382 4.412 3.897 1.00 81.50 89 THR A O 1
ATOM 701 N N . ALA A 1 90 ? 5.220 4.348 5.953 1.00 80.00 90 ALA A N 1
ATOM 702 C CA . ALA A 1 90 ? 3.899 4.369 6.590 1.00 80.00 90 ALA A CA 1
ATOM 703 C C . ALA A 1 90 ? 3.142 5.686 6.338 1.00 80.00 90 ALA A C 1
ATOM 705 O O . ALA A 1 90 ? 1.931 5.659 6.117 1.00 80.00 90 ALA A O 1
ATOM 706 N N . VAL A 1 91 ? 3.855 6.815 6.330 1.00 82.56 91 V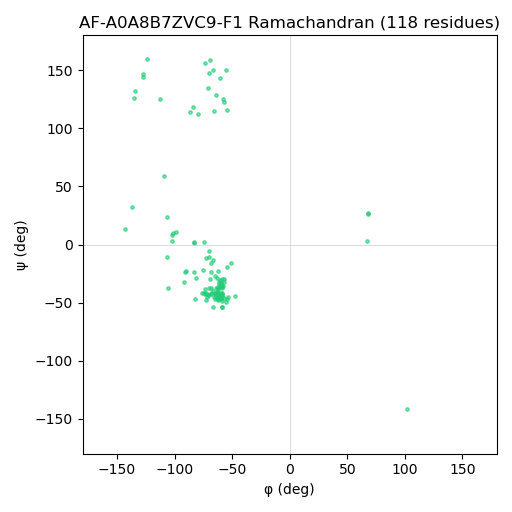AL A N 1
ATOM 707 C CA . VAL A 1 91 ? 3.301 8.135 6.000 1.00 82.56 91 VAL A CA 1
ATOM 708 C C . VAL A 1 91 ? 2.889 8.205 4.530 1.00 82.56 91 VAL A C 1
ATOM 710 O O . VAL A 1 91 ? 1.791 8.668 4.244 1.00 82.56 91 VAL A O 1
ATOM 713 N N . ASP A 1 92 ? 3.697 7.675 3.610 1.00 86.31 92 ASP A N 1
ATOM 714 C CA . ASP A 1 92 ? 3.365 7.586 2.183 1.00 86.31 92 ASP A CA 1
ATOM 715 C C . ASP A 1 92 ? 2.077 6.782 1.960 1.00 86.31 92 ASP A C 1
ATOM 717 O O . ASP A 1 92 ? 1.214 7.191 1.183 1.00 86.31 92 ASP A O 1
ATOM 721 N N . LEU A 1 93 ? 1.903 5.665 2.681 1.00 86.25 93 LEU A N 1
ATOM 722 C CA . LEU A 1 93 ? 0.658 4.897 2.629 1.00 86.25 93 LEU A CA 1
ATOM 723 C C . LEU A 1 93 ? -0.523 5.717 3.145 1.00 86.25 93 LEU A C 1
ATOM 725 O O . LEU A 1 93 ? -1.573 5.721 2.514 1.00 86.25 93 LEU A O 1
ATOM 729 N N . ALA A 1 94 ? -0.369 6.397 4.283 1.00 86.50 94 ALA A N 1
ATOM 730 C CA . ALA A 1 94 ? -1.431 7.220 4.853 1.00 86.50 94 ALA A CA 1
ATOM 731 C C . ALA A 1 94 ? -1.826 8.365 3.907 1.00 86.50 94 ALA A C 1
ATOM 733 O O . ALA A 1 94 ? -3.014 8.561 3.668 1.00 86.50 94 ALA A O 1
ATOM 734 N N . ASN A 1 95 ? -0.849 9.044 3.301 1.00 87.00 95 ASN A N 1
ATOM 735 C CA . ASN A 1 95 ? -1.071 10.083 2.295 1.00 87.00 95 ASN A CA 1
ATOM 736 C C . ASN A 1 95 ? -1.830 9.546 1.082 1.00 87.00 95 ASN A C 1
ATOM 738 O O . ASN A 1 95 ? -2.833 10.139 0.696 1.00 87.00 95 ASN A O 1
ATOM 742 N N . ALA A 1 96 ? -1.433 8.390 0.546 1.00 87.62 96 ALA A N 1
ATOM 743 C CA . ALA A 1 96 ? -2.167 7.748 -0.542 1.00 87.62 96 ALA A CA 1
ATOM 744 C C . ALA A 1 96 ? -3.621 7.431 -0.145 1.00 87.62 96 ALA A C 1
ATOM 746 O O . ALA A 1 96 ? -4.537 7.593 -0.944 1.00 87.62 96 ALA A O 1
ATOM 747 N N . MET A 1 97 ? -3.870 7.022 1.104 1.00 87.56 97 MET A N 1
ATOM 748 C CA . MET A 1 97 ? -5.236 6.792 1.591 1.00 87.56 97 MET A CA 1
ATOM 749 C C . MET A 1 97 ? -6.041 8.091 1.726 1.00 87.56 97 MET A C 1
ATOM 751 O O . MET A 1 97 ? -7.221 8.096 1.378 1.00 87.56 97 MET A O 1
ATOM 755 N N . PHE A 1 98 ? -5.421 9.193 2.154 1.00 86.31 98 PHE A N 1
ATOM 756 C CA . PHE A 1 98 ? -6.060 10.513 2.183 1.00 86.31 98 PHE A CA 1
ATOM 757 C C . PHE A 1 98 ? -6.392 11.019 0.772 1.00 86.31 98 PHE A C 1
ATOM 759 O O . PHE A 1 98 ? -7.498 11.499 0.537 1.00 86.31 98 PHE A O 1
ATOM 766 N N . GLU A 1 99 ? -5.493 10.839 -0.201 1.00 87.25 99 GLU A N 1
ATOM 767 C CA . GLU A 1 99 ? -5.746 11.184 -1.610 1.00 87.25 99 GLU A CA 1
ATOM 768 C C . GLU A 1 99 ? -6.918 10.400 -2.213 1.00 87.25 99 GLU A C 1
ATOM 770 O O . GLU A 1 99 ? -7.650 10.906 -3.063 1.00 87.25 99 GLU A O 1
ATOM 775 N N . LEU A 1 100 ? -7.123 9.166 -1.753 1.00 83.81 100 LEU A N 1
ATOM 776 C CA . LEU A 1 100 ? -8.234 8.310 -2.163 1.00 83.81 100 LEU A CA 1
ATOM 777 C C . LEU A 1 100 ? -9.538 8.596 -1.396 1.00 83.81 100 LEU A C 1
ATOM 779 O O . LEU A 1 100 ? -10.530 7.895 -1.613 1.00 83.81 100 LEU A O 1
ATOM 783 N N . GLY A 1 101 ? -9.552 9.588 -0.498 1.00 84.00 101 GLY A N 1
ATOM 784 C CA . GLY A 1 101 ? -10.707 9.935 0.337 1.00 84.00 101 GLY A CA 1
ATOM 785 C C . GLY A 1 101 ? -11.052 8.866 1.378 1.00 84.00 101 GLY A C 1
ATOM 786 O O . GLY A 1 101 ? -12.216 8.696 1.738 1.00 84.00 101 GLY A O 1
ATOM 787 N N . ARG A 1 102 ? -10.058 8.078 1.801 1.00 85.00 102 ARG A N 1
ATOM 788 C CA . ARG A 1 102 ? -10.170 7.029 2.825 1.00 85.00 102 ARG A CA 1
ATOM 789 C C . ARG A 1 102 ? -9.447 7.463 4.092 1.00 85.00 102 ARG A C 1
ATOM 791 O O . ARG A 1 102 ? -8.506 6.820 4.566 1.00 85.00 102 ARG A O 1
ATOM 798 N N . ASP A 1 103 ? -9.899 8.594 4.627 1.00 85.75 103 ASP A N 1
ATOM 799 C CA . ASP A 1 103 ? -9.368 9.209 5.843 1.00 85.75 103 ASP A CA 1
ATOM 800 C C . ASP A 1 103 ? -9.459 8.275 7.056 1.00 85.75 103 ASP A C 1
ATOM 802 O O . ASP A 1 103 ? -8.603 8.318 7.936 1.00 85.75 103 ASP A O 1
ATOM 806 N N . ASP A 1 104 ? -10.449 7.379 7.081 1.00 85.19 104 ASP A N 1
ATOM 807 C CA . ASP A 1 104 ? -10.599 6.330 8.091 1.00 85.19 104 ASP A CA 1
ATOM 808 C C . ASP A 1 104 ? -9.363 5.420 8.156 1.00 85.19 104 ASP A C 1
ATOM 810 O O . ASP A 1 104 ? -8.822 5.163 9.236 1.00 85.19 104 ASP A O 1
ATOM 814 N N . ILE A 1 105 ? -8.869 4.988 6.994 1.00 84.94 105 ILE A N 1
ATOM 815 C CA . ILE A 1 105 ? -7.676 4.149 6.879 1.00 84.94 105 ILE A CA 1
ATOM 816 C C . ILE A 1 105 ? -6.418 4.973 7.162 1.00 84.94 105 ILE A C 1
ATOM 818 O O . ILE A 1 105 ? -5.534 4.506 7.884 1.00 84.94 105 ILE A O 1
ATOM 822 N N . GLY A 1 106 ? -6.336 6.196 6.632 1.00 84.38 106 GLY A N 1
ATOM 823 C CA . GLY A 1 106 ? -5.202 7.095 6.856 1.00 84.38 106 GLY A CA 1
ATOM 824 C C . GLY A 1 106 ? -4.987 7.402 8.342 1.00 84.38 106 GLY A C 1
ATOM 825 O O . GLY A 1 106 ? -3.887 7.212 8.866 1.00 84.38 106 GLY A O 1
ATOM 826 N N . HIS A 1 107 ? -6.045 7.780 9.064 1.00 85.31 107 HIS A N 1
ATOM 827 C CA . HIS A 1 107 ? -5.983 8.018 10.508 1.00 85.31 107 HIS A CA 1
ATOM 828 C C . HIS A 1 107 ? -5.632 6.755 11.298 1.00 85.31 107 HIS A C 1
ATOM 830 O O . HIS A 1 107 ? -4.829 6.825 12.230 1.00 85.31 107 HIS A O 1
ATOM 836 N N . HIS A 1 108 ? -6.186 5.597 10.925 1.00 84.88 108 HIS A N 1
ATOM 837 C CA . HIS A 1 108 ? -5.857 4.320 11.564 1.00 84.88 108 HIS A CA 1
ATOM 838 C C . HIS A 1 108 ? -4.377 3.951 11.391 1.00 84.88 108 HIS A C 1
ATOM 840 O O . HIS A 1 108 ? -3.730 3.546 12.356 1.00 84.88 108 HIS A O 1
ATOM 846 N N . LEU A 1 109 ? -3.814 4.152 10.197 1.00 81.12 109 LEU A N 1
ATOM 847 C CA . LEU A 1 109 ? -2.395 3.923 9.909 1.00 81.12 109 LEU A CA 1
ATOM 848 C C . LEU A 1 109 ? -1.481 4.824 10.747 1.00 81.12 109 LEU A C 1
ATOM 850 O O . LEU A 1 109 ? -0.524 4.331 11.345 1.00 81.12 109 LEU A O 1
ATOM 854 N N . VAL A 1 110 ? -1.794 6.120 10.826 1.00 80.44 110 VAL A N 1
ATOM 855 C CA . VAL A 1 110 ? -1.030 7.095 11.625 1.00 80.44 110 VAL A CA 1
ATOM 856 C C . VAL A 1 110 ? -1.112 6.768 13.113 1.00 80.44 110 VAL A C 1
ATOM 858 O O . VAL A 1 110 ? -0.097 6.786 13.806 1.00 80.44 110 VAL A O 1
ATOM 861 N N . LYS A 1 111 ? -2.296 6.407 13.611 1.00 79.75 111 LYS A N 1
ATOM 862 C CA . LYS A 1 111 ? -2.475 6.022 15.013 1.00 79.75 111 LYS A CA 1
ATOM 863 C C . LYS A 1 111 ? -1.715 4.739 15.345 1.00 79.75 111 LYS A C 1
ATOM 865 O O . LYS A 1 111 ? -0.960 4.699 16.307 1.00 79.75 111 LYS A O 1
ATOM 870 N N . LYS A 1 112 ? -1.839 3.707 14.507 1.00 75.94 112 LYS A N 1
ATOM 871 C CA . LYS A 1 112 ? -1.129 2.435 14.692 1.00 75.94 112 LYS A CA 1
ATOM 872 C C . LYS A 1 112 ? 0.389 2.599 14.611 1.00 75.94 112 LYS A C 1
ATOM 874 O O . LYS A 1 112 ? 1.130 1.829 15.220 1.00 75.94 112 LYS A O 1
ATOM 879 N N . TYR A 1 113 ? 0.851 3.587 13.851 1.00 71.31 113 TYR A N 1
ATOM 880 C CA . TYR A 1 113 ? 2.239 4.014 13.866 1.00 71.31 113 TYR A CA 1
ATOM 881 C C . TYR A 1 113 ? 2.612 4.638 15.218 1.00 71.31 113 TYR A C 1
ATOM 883 O O . TYR A 1 113 ? 3.548 4.158 15.841 1.00 71.31 113 TYR A O 1
ATOM 891 N N . GLN A 1 114 ? 1.873 5.636 15.712 1.00 69.12 114 GLN A N 1
ATOM 892 C CA . GLN A 1 114 ? 2.133 6.267 17.017 1.00 69.12 114 GLN A CA 1
ATOM 893 C C . GLN A 1 114 ? 2.182 5.237 18.157 1.00 69.12 114 GLN A C 1
ATOM 895 O O . GLN A 1 114 ? 3.166 5.194 18.892 1.00 69.12 114 GLN A O 1
ATOM 900 N N . ASP A 1 115 ? 1.209 4.325 18.208 1.00 68.94 115 ASP A N 1
ATOM 901 C CA . ASP A 1 115 ? 1.148 3.244 19.201 1.00 68.94 115 ASP A CA 1
ATOM 902 C C . ASP A 1 115 ? 2.379 2.314 19.133 1.00 68.94 115 ASP A C 1
ATOM 904 O O . ASP A 1 115 ? 2.842 1.790 20.147 1.00 68.94 115 ASP A O 1
ATOM 908 N N . ALA A 1 116 ? 2.938 2.100 17.935 1.00 61.59 116 ALA A N 1
ATOM 909 C CA . ALA A 1 116 ? 4.138 1.287 17.747 1.00 61.59 116 ALA A CA 1
ATOM 910 C C . ALA A 1 116 ? 5.429 1.999 18.195 1.00 61.59 116 ALA A C 1
ATOM 912 O O . ALA A 1 116 ? 6.414 1.317 18.476 1.00 61.59 116 ALA A O 1
ATOM 913 N N . PHE A 1 117 ? 5.430 3.335 18.267 1.00 52.31 117 PHE A N 1
ATOM 914 C CA . PHE A 1 117 ? 6.563 4.150 18.725 1.00 52.31 117 PHE A CA 1
ATOM 915 C C . PHE A 1 117 ? 6.507 4.451 20.225 1.00 52.31 117 PHE A C 1
ATOM 917 O O . PHE A 1 117 ? 7.555 4.510 20.859 1.00 52.31 117 PHE A O 1
ATOM 924 N N . GLU A 1 118 ? 5.316 4.584 20.813 1.00 47.81 118 GLU A N 1
ATOM 925 C CA . GLU A 1 118 ? 5.145 4.815 22.258 1.00 47.81 118 GLU A CA 1
ATOM 926 C C . GLU A 1 118 ? 5.436 3.573 23.125 1.00 47.81 118 GLU A C 1
ATOM 928 O O . GLU A 1 118 ? 5.578 3.687 24.339 1.00 47.81 118 GLU A O 1
ATOM 933 N N . CYS A 1 119 ? 5.567 2.387 22.519 1.00 41.06 119 CYS A N 1
ATOM 934 C CA . CYS A 1 119 ? 5.931 1.140 23.207 1.00 41.06 119 CYS A CA 1
ATOM 935 C C . CYS A 1 119 ? 7.421 0.748 23.087 1.00 41.06 119 CYS A C 1
ATOM 937 O O . CYS A 1 119 ? 7.757 -0.392 23.426 1.00 41.06 119 CYS A O 1
ATOM 939 N N . SER A 1 120 ? 8.300 1.629 22.584 1.00 39.56 120 SER A N 1
ATOM 940 C CA . SER A 1 120 ? 9.742 1.351 22.433 1.00 39.56 120 SER A CA 1
ATOM 941 C C . SER A 1 120 ? 10.619 1.996 23.499 1.00 39.56 120 SER A C 1
ATOM 943 O O . SER A 1 120 ? 10.264 3.073 24.017 1.00 39.56 120 SER A O 1
#

Secondary structure (DSSP, 8-state):
--SSS-TTEEE-TT--SEEEPPSSTTSHHHHHHHHHHTTT-HHHHHHHTT--HHHHHHHHHHS-HHHHHHHHHHHHHHHHHHHS-HHHHHHHHHHHHHHTT-HHHHHHHHHHHHHHHHT-

Nearest PDB structures (foldseek):
  1wxp-assembly1_A  TM=7.301E-01  e=1.981E-02  Homo sapiens
  4yvo-assembly1_A  TM=3.611E-01  e=6.714E-01  Arabidopsis thaliana
  8auw-assembly1_D  TM=2.991E-01  e=3.909E+00  Homo sapiens
  8e2i-assembly1_F  TM=2.811E-01  e=7.996E+00  Homo sapiens

Mean predicted aligned error: 9.92 Å

pLDDT: mean 74.08, std 15.49, range [37.41, 88.56]

Foldseek 3Di:
DPPPPDQQWDADPPGPDTDGQDPWCRGLVNQLVVCQVCLPCQVLLLVLLPPDVVVLVVLVVPDDSSCSNSVSSVVSSVVCVVPHPPVVSLQSSLVSCVVVVNNVSSVRSVVRVVVVVVVD

Radius of gyration: 13.85 Å; Cα contacts (8 Å, |Δi|>4): 119; chains: 1; bounding box: 30×32×40 Å

InterPro domains:
  IPR000488 Death domain [PF00531] (29-105)
  IPR000488 Dea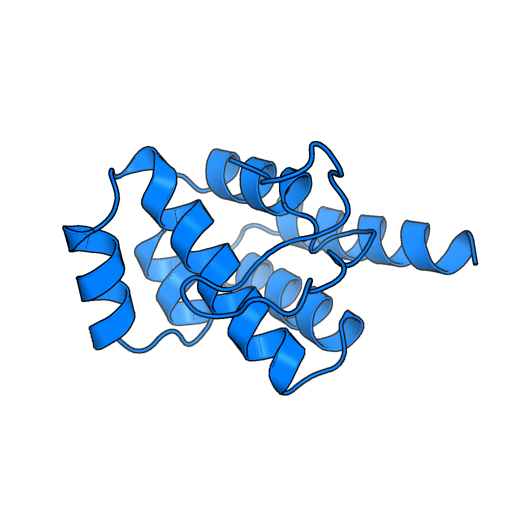th domain [PS50017] (34-113)
  IPR011029 Death-like domain superfamily [G3DSA:1.10.533.10] (24-118)
  IPR011029 Death-like domain superfamily [SSF47986] (24-111)

Organism: Acanthaster planci (NCBI:txid133434)

Sequence (120 aa):
MPRYGDPTTYYGICSDVPVTAPKGPLCDEELLRIASSLSNDWRMVAQSLGLPDNRIGSIERGFPPKERLFAVLRDWRGKSLKMNAPHETAVDLANAMFELGRDDIGHHLVKKYQDAFECS

Solvent-accessible surface area (backbone atoms only — not comparable to full-atom values): 6874 Å² total; per-residue (Å²): 130,67,94,75,81,49,93,50,49,43,64,54,100,87,39,93,61,71,42,6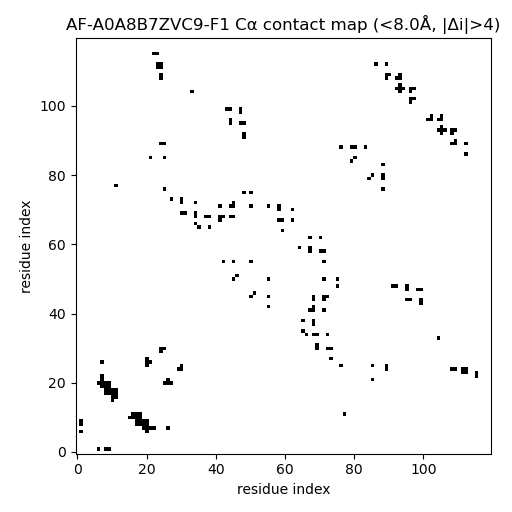8,42,49,83,48,53,72,20,70,70,48,44,46,54,51,28,63,77,43,62,86,48,41,67,59,54,33,50,66,66,65,54,54,68,72,54,55,58,45,39,62,75,72,37,59,76,91,47,32,34,39,52,44,54,51,55,45,49,62,53,39,57,73,77,41,55,71,66,59,41,49,49,54,53,23,50,42,27,44,75,70,72,35,50,72,57,17,52,50,36,53,48,40,40,51,60,56,58,77,75,107